Protein AF-A0A957D291-F1 (afdb_monomer)

pLDDT: mean 78.77, std 12.33, range [43.81, 91.25]

Secondary structure (DSSP, 8-state):
-----PPPEEEPTTSPEEE--SSEEEEESSTTSSEE---TTS-SS-EEEE------

Structure (mmCIF, N/CA/C/O backbone):
data_AF-A0A957D291-F1
#
_entry.id   AF-A0A957D291-F1
#
loop_
_atom_site.group_PDB
_atom_site.id
_atom_site.type_symbol
_atom_site.label_atom_id
_atom_site.label_alt_id
_atom_site.label_comp_id
_atom_site.label_asym_id
_atom_site.label_entity_id
_atom_site.label_seq_id
_atom_site.pdbx_PDB_ins_code
_atom_site.Cartn_x
_atom_site.Cartn_y
_atom_site.Cartn_z
_atom_site.occupancy
_atom_site.B_iso_or_equiv
_atom_site.auth_seq_id
_atom_site.auth_comp_id
_atom_site.auth_asym_id
_atom_site.auth_atom_id
_atom_site.pdbx_PDB_model_num
ATOM 1 N N . MET A 1 1 ? -27.879 7.360 -6.332 1.00 43.81 1 MET A N 1
ATOM 2 C CA . MET A 1 1 ? -27.384 6.015 -5.969 1.00 43.81 1 MET A CA 1
ATOM 3 C C . MET A 1 1 ? -26.016 5.816 -6.610 1.00 43.81 1 MET A C 1
ATOM 5 O O . MET A 1 1 ? -25.956 5.291 -7.706 1.00 43.81 1 MET A O 1
ATOM 9 N N . ASN A 1 2 ? -24.933 6.328 -6.020 1.00 47.53 2 ASN A N 1
ATOM 10 C CA . ASN A 1 2 ? -23.572 5.980 -6.455 1.00 47.53 2 ASN A CA 1
ATOM 11 C C . ASN A 1 2 ? -22.564 6.373 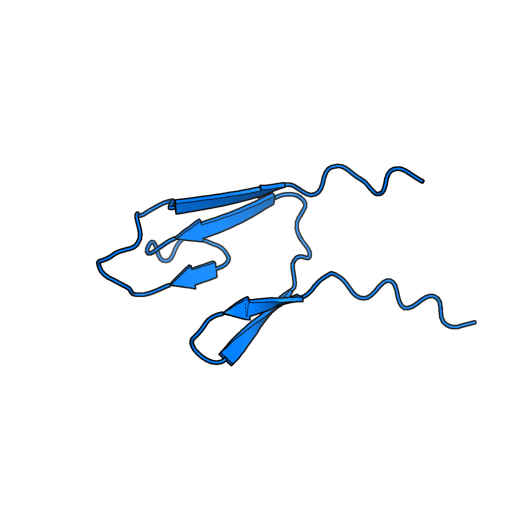-5.367 1.00 47.53 2 ASN A C 1
ATOM 13 O O . ASN A 1 2 ? -21.621 7.118 -5.601 1.00 47.53 2 ASN A O 1
ATOM 17 N N . ASP A 1 3 ? -22.789 5.885 -4.149 1.00 51.38 3 ASP A N 1
ATOM 18 C CA . ASP A 1 3 ? -21.827 6.025 -3.056 1.00 5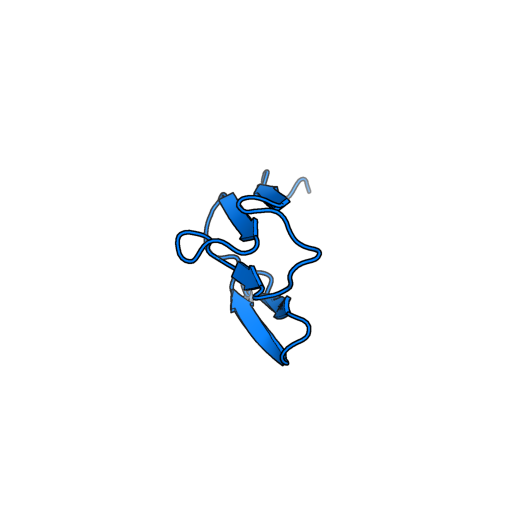1.38 3 ASP A CA 1
ATOM 19 C C . ASP A 1 3 ? -20.755 4.939 -3.225 1.00 51.38 3 ASP A C 1
ATOM 21 O O . ASP A 1 3 ? -20.644 3.993 -2.446 1.00 51.38 3 ASP A O 1
ATOM 25 N N . LYS A 1 4 ? -20.005 5.001 -4.333 1.00 52.75 4 LYS A N 1
ATOM 26 C CA . LYS A 1 4 ? -18.796 4.193 -4.482 1.00 52.75 4 LYS A CA 1
ATOM 27 C C . LYS A 1 4 ? -17.763 4.803 -3.543 1.00 52.75 4 LYS A C 1
ATOM 29 O O . LYS A 1 4 ? -16.898 5.555 -3.979 1.00 52.75 4 LYS A O 1
ATOM 34 N N . ARG A 1 5 ? -17.856 4.476 -2.250 1.00 60.84 5 ARG A N 1
ATOM 35 C CA . ARG A 1 5 ? -16.745 4.559 -1.292 1.00 60.84 5 ARG A CA 1
ATOM 36 C C . ARG A 1 5 ? -15.654 3.604 -1.771 1.00 60.84 5 ARG A C 1
ATOM 38 O O . ARG A 1 5 ? -15.448 2.537 -1.202 1.00 60.84 5 ARG A O 1
ATOM 45 N N . GLN A 1 6 ? -15.026 3.942 -2.894 1.00 63.75 6 GLN A N 1
ATOM 46 C CA . GLN A 1 6 ? -13.934 3.177 -3.450 1.00 63.75 6 GLN A CA 1
ATOM 47 C C . GLN A 1 6 ? -12.808 3.266 -2.419 1.00 63.75 6 GLN A C 1
ATOM 49 O O . GLN A 1 6 ? -12.443 4.380 -2.024 1.00 63.75 6 GLN A O 1
ATOM 54 N N . PRO A 1 7 ? -12.325 2.131 -1.889 1.00 69.94 7 PRO A N 1
ATOM 55 C CA . PRO A 1 7 ? -11.212 2.155 -0.957 1.00 69.94 7 PRO A CA 1
ATOM 56 C C . PRO A 1 7 ? -10.045 2.933 -1.584 1.00 69.94 7 PRO A C 1
ATOM 58 O O . PRO A 1 7 ? -9.796 2.793 -2.789 1.00 69.94 7 PRO A O 1
ATOM 61 N N . PRO A 1 8 ? -9.360 3.788 -0.802 1.00 77.44 8 PRO A N 1
ATOM 62 C CA . PRO A 1 8 ? -8.244 4.553 -1.320 1.00 77.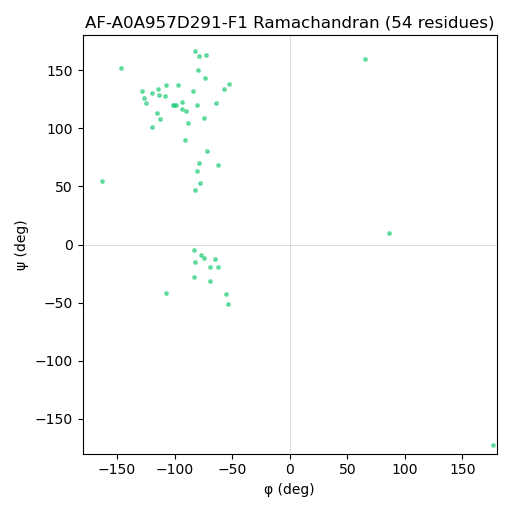44 8 PRO A CA 1
ATOM 63 C C . PRO A 1 8 ? -7.211 3.576 -1.874 1.00 77.44 8 PRO A C 1
ATOM 65 O O . PRO A 1 8 ? -6.922 2.538 -1.280 1.00 77.44 8 PRO A O 1
ATOM 68 N N . THR A 1 9 ? -6.719 3.880 -3.066 1.00 81.88 9 THR A N 1
ATOM 69 C CA . THR A 1 9 ? -5.756 3.038 -3.768 1.00 81.88 9 THR A CA 1
ATOM 70 C C . THR A 1 9 ? -4.413 3.745 -3.746 1.00 81.88 9 THR A C 1
ATOM 72 O O . THR A 1 9 ? -4.329 4.920 -4.098 1.00 81.88 9 THR A O 1
ATOM 75 N N . LEU A 1 10 ? -3.373 3.045 -3.307 1.00 82.44 10 LEU A N 1
ATOM 76 C CA . LEU A 1 10 ? -2.004 3.533 -3.309 1.00 82.44 10 LEU A CA 1
ATOM 77 C C . LEU A 1 10 ? -1.288 2.964 -4.530 1.00 82.44 10 LEU A C 1
ATOM 79 O O . LEU A 1 10 ? -1.198 1.749 -4.684 1.00 82.44 10 LEU A O 1
ATOM 83 N N . THR A 1 11 ? -0.798 3.835 -5.404 1.00 83.12 11 THR A N 1
ATOM 84 C CA . THR A 1 11 ? 0.017 3.424 -6.550 1.00 83.12 11 THR A CA 1
ATOM 85 C C . THR A 1 11 ? 1.481 3.496 -6.156 1.00 83.12 11 THR A C 1
ATOM 87 O O . THR A 1 11 ? 1.961 4.543 -5.724 1.00 83.12 11 THR A O 1
ATOM 90 N N . ASP A 1 12 ? 2.186 2.380 -6.270 1.00 77.75 12 ASP A N 1
ATOM 91 C CA . ASP A 1 12 ? 3.613 2.321 -5.987 1.00 77.75 12 ASP A CA 1
ATOM 92 C C . ASP A 1 12 ? 4.434 2.811 -7.211 1.00 77.75 12 ASP A C 1
ATOM 94 O O . ASP A 1 12 ? 3.898 2.935 -8.317 1.00 77.75 12 ASP A O 1
ATOM 98 N N . PRO A 1 13 ? 5.743 3.096 -7.066 1.00 71.19 13 PRO A N 1
ATOM 99 C CA . PRO A 1 13 ? 6.578 3.575 -8.172 1.00 71.19 13 PRO A CA 1
ATOM 100 C C . PRO A 1 13 ? 6.781 2.567 -9.319 1.00 71.19 13 PRO A C 1
ATOM 102 O O . PRO A 1 13 ? 7.259 2.964 -10.379 1.00 71.19 13 PRO A O 1
ATOM 105 N N . THR A 1 14 ? 6.422 1.290 -9.152 1.00 77.75 14 THR A N 1
ATOM 106 C CA . THR A 1 14 ? 6.366 0.304 -10.249 1.00 77.75 14 THR A CA 1
ATOM 107 C C . THR A 1 14 ? 5.061 0.367 -11.051 1.00 77.75 14 THR A C 1
ATOM 109 O O . THR A 1 14 ? 4.940 -0.304 -12.075 1.00 77.75 14 THR A O 1
ATOM 112 N N . GLY A 1 15 ? 4.105 1.203 -10.630 1.00 81.12 15 GLY A N 1
ATOM 113 C CA . GLY A 1 15 ? 2.812 1.390 -11.288 1.00 81.12 15 GLY A CA 1
ATOM 114 C C . GLY A 1 15 ? 1.736 0.395 -10.846 1.00 81.12 15 GLY A C 1
ATOM 115 O O . GLY A 1 15 ? 0.671 0.337 -11.458 1.00 81.12 15 GLY A O 1
ATOM 116 N N . ARG A 1 16 ? 1.980 -0.390 -9.794 1.00 81.88 16 ARG A N 1
ATOM 117 C CA . ARG A 1 16 ? 1.020 -1.325 -9.213 1.00 81.88 16 ARG A CA 1
ATOM 118 C C . ARG A 1 16 ? 0.103 -0.586 -8.241 1.00 81.88 16 ARG A C 1
ATOM 120 O O . ARG A 1 16 ? 0.521 0.174 -7.370 1.00 81.88 16 ARG A O 1
ATOM 127 N N . SER A 1 17 ? -1.190 -0.824 -8.394 1.00 84.56 17 SER A N 1
ATOM 128 C CA . SER A 1 17 ? -2.219 -0.249 -7.536 1.00 84.56 17 SER A CA 1
ATOM 129 C C . SER A 1 17 ? -2.553 -1.200 -6.388 1.00 84.56 17 SER A C 1
ATOM 131 O O . SER A 1 17 ? -3.056 -2.302 -6.605 1.00 84.56 17 SER A O 1
ATOM 133 N N . HIS A 1 18 ? -2.292 -0.759 -5.162 1.00 83.38 18 HIS A N 1
ATOM 134 C CA . HIS A 1 18 ? -2.603 -1.466 -3.927 1.00 83.38 18 HIS A CA 1
ATOM 135 C C . HIS A 1 18 ? -3.860 -0.870 -3.302 1.00 83.38 18 HIS A C 1
ATOM 137 O O . HIS A 1 18 ? -3.918 0.318 -2.988 1.00 83.38 18 HIS A O 1
ATOM 143 N N . THR A 1 19 ? -4.892 -1.690 -3.133 1.00 81.94 19 THR A N 1
ATOM 144 C CA . THR A 1 19 ? -6.131 -1.238 -2.498 1.00 81.94 19 THR A CA 1
ATOM 145 C C . THR A 1 19 ? -5.951 -1.247 -0.985 1.00 81.94 19 THR A C 1
ATOM 147 O O . THR A 1 19 ? -5.723 -2.305 -0.406 1.00 81.94 19 THR A O 1
ATOM 150 N N . LEU A 1 20 ? -6.099 -0.091 -0.333 1.00 82.81 20 LEU A N 1
ATOM 151 C CA . LEU A 1 20 ? -6.054 0.033 1.126 1.00 82.81 20 LEU A CA 1
ATOM 152 C C . LEU A 1 20 ? -7.404 -0.416 1.713 1.00 82.81 20 LEU A C 1
ATOM 154 O O . LEU A 1 20 ? -8.236 0.398 2.130 1.00 82.81 20 LEU A O 1
ATOM 158 N N . ALA A 1 21 ? -7.658 -1.723 1.634 1.00 72.31 21 ALA A N 1
ATOM 159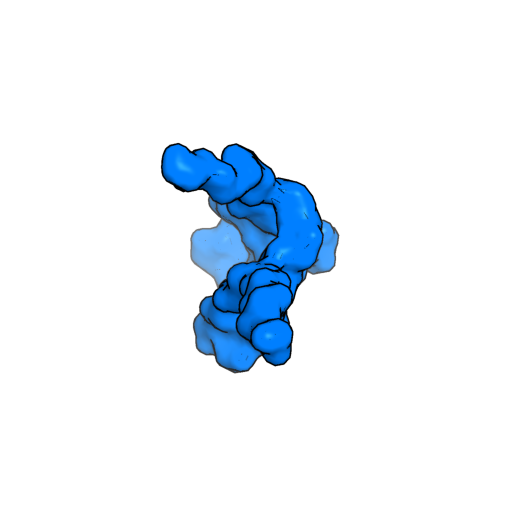 C CA . ALA A 1 21 ? -8.879 -2.355 2.128 1.00 72.31 21 ALA A CA 1
ATOM 160 C C . ALA A 1 21 ? -8.815 -2.654 3.636 1.00 72.31 21 ALA A C 1
ATOM 162 O O . ALA A 1 21 ? -9.856 -2.677 4.290 1.00 72.31 21 ALA A O 1
ATOM 163 N N . GLY A 1 22 ? -7.610 -2.868 4.173 1.00 75.12 22 GLY A N 1
ATOM 164 C CA . GLY A 1 22 ? -7.378 -3.131 5.591 1.00 75.12 22 GLY A CA 1
ATOM 165 C C . GLY A 1 22 ? -7.403 -1.872 6.462 1.00 75.12 22 GLY A C 1
ATOM 166 O O . GLY A 1 22 ? -7.251 -0.748 5.983 1.00 75.12 22 GLY A O 1
ATOM 167 N N . GLU A 1 23 ? -7.574 -2.069 7.769 1.00 82.62 23 GLU A N 1
ATOM 168 C CA . GLU A 1 23 ? -7.438 -1.006 8.778 1.00 82.62 23 GLU A CA 1
ATOM 169 C C . GLU A 1 23 ? -5.986 -0.545 8.929 1.00 82.62 23 GLU A C 1
ATOM 171 O O . GLU A 1 23 ? -5.721 0.625 9.208 1.00 82.62 23 GLU A O 1
ATOM 176 N N . VAL A 1 24 ? -5.054 -1.472 8.712 1.00 86.31 24 VAL A N 1
ATOM 177 C CA . VAL A 1 24 ? -3.615 -1.253 8.742 1.00 86.31 24 VAL A CA 1
ATOM 178 C C . VAL A 1 24 ? -3.022 -1.797 7.449 1.00 86.31 24 VAL A C 1
ATOM 180 O O . VAL A 1 24 ? -3.315 -2.921 7.057 1.00 86.31 24 VAL A O 1
ATOM 183 N N . THR A 1 25 ? -2.181 -1.005 6.795 1.00 88.12 25 THR A N 1
ATOM 184 C CA . THR A 1 25 ? -1.402 -1.410 5.624 1.00 88.12 25 THR A CA 1
ATOM 185 C C . THR A 1 25 ? 0.065 -1.141 5.908 1.00 88.12 25 THR A C 1
ATOM 187 O O . THR A 1 25 ? 0.450 -0.001 6.173 1.00 88.12 25 THR A O 1
ATOM 190 N N . VAL A 1 26 ? 0.894 -2.181 5.844 1.00 90.44 26 VAL A N 1
ATOM 191 C CA . VAL A 1 26 ? 2.341 -2.065 6.058 1.00 90.44 26 VAL A CA 1
ATOM 192 C C . VAL A 1 26 ? 3.061 -1.963 4.715 1.00 90.44 26 VAL A C 1
ATOM 194 O O . VAL A 1 26 ? 2.747 -2.671 3.759 1.00 90.44 26 VAL A O 1
ATOM 197 N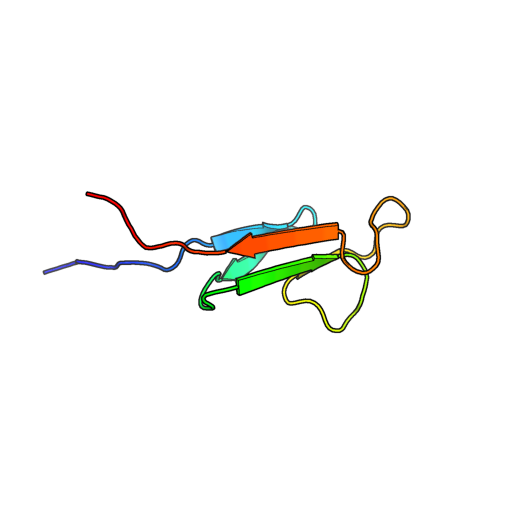 N . ILE A 1 27 ? 4.039 -1.066 4.643 1.00 89.75 27 ILE A N 1
ATOM 198 C CA . ILE A 1 27 ? 4.873 -0.807 3.472 1.00 89.75 27 ILE A CA 1
ATOM 199 C C . ILE A 1 27 ? 6.323 -1.090 3.842 1.00 89.75 27 ILE A C 1
ATOM 201 O O . ILE A 1 27 ? 6.844 -0.559 4.827 1.00 89.75 27 ILE A O 1
ATOM 205 N N . GLY A 1 28 ? 7.018 -1.863 3.017 1.00 90.69 28 GLY A N 1
ATOM 206 C CA . GLY A 1 28 ? 8.444 -2.095 3.209 1.00 90.69 28 GLY A CA 1
ATOM 207 C C . GLY A 1 28 ? 9.029 -3.073 2.205 1.00 90.69 28 GLY A C 1
ATOM 208 O O . GLY A 1 28 ? 8.367 -3.487 1.261 1.00 90.69 28 GLY A O 1
ATOM 209 N N . ARG A 1 29 ? 10.293 -3.459 2.393 1.00 91.25 29 ARG A N 1
ATOM 210 C CA . ARG A 1 29 ? 10.965 -4.403 1.480 1.00 91.25 29 ARG A CA 1
ATOM 211 C C . ARG A 1 29 ? 10.663 -5.874 1.766 1.00 91.25 29 ARG A C 1
ATOM 213 O O . ARG A 1 29 ? 11.057 -6.726 0.975 1.00 91.25 29 ARG A O 1
ATOM 220 N N . ALA A 1 30 ? 10.106 -6.184 2.938 1.00 86.44 30 ALA A N 1
ATOM 221 C CA . ALA A 1 30 ? 9.795 -7.557 3.314 1.00 86.44 30 ALA A CA 1
ATOM 222 C C . ALA A 1 30 ? 8.570 -8.052 2.534 1.00 86.44 30 ALA A C 1
ATOM 224 O O . ALA A 1 30 ? 7.647 -7.283 2.285 1.00 86.44 30 ALA A O 1
ATOM 225 N N . VAL A 1 31 ? 8.583 -9.328 2.143 1.00 86.19 31 VAL A N 1
ATOM 226 C CA . VAL A 1 31 ? 7.502 -9.957 1.361 1.00 86.19 31 VAL A CA 1
ATOM 227 C C . VAL A 1 31 ? 6.212 -10.137 2.167 1.00 86.19 31 VAL A C 1
ATOM 229 O O . VAL A 1 31 ? 5.144 -10.296 1.593 1.00 86.19 31 VAL A O 1
ATOM 232 N N . GLU A 1 32 ? 6.318 -10.096 3.494 1.00 86.31 32 GLU A N 1
ATOM 233 C CA . GLU A 1 32 ? 5.196 -10.167 4.434 1.00 86.31 32 GLU A CA 1
ATOM 234 C C . GLU A 1 32 ? 4.372 -8.870 4.511 1.00 86.31 32 GLU A C 1
ATOM 236 O O . GLU A 1 32 ? 3.288 -8.873 5.084 1.00 86.31 32 GLU A O 1
ATOM 241 N N . ASN A 1 33 ? 4.862 -7.771 3.930 1.00 87.56 33 ASN A N 1
ATOM 242 C CA . ASN A 1 33 ? 4.143 -6.501 3.919 1.00 87.56 33 ASN A CA 1
ATOM 243 C C . ASN A 1 33 ? 3.061 -6.471 2.834 1.00 87.56 33 ASN A C 1
ATOM 245 O O . ASN A 1 33 ? 3.254 -7.002 1.741 1.00 87.56 33 ASN A O 1
ATOM 249 N N . ASP A 1 34 ? 1.985 -5.721 3.081 1.00 85.88 34 ASP A N 1
ATOM 250 C CA . ASP A 1 34 ? 0.942 -5.431 2.086 1.00 85.88 34 ASP A CA 1
ATOM 251 C C . ASP A 1 34 ? 1.500 -4.792 0.805 1.00 85.88 34 ASP A C 1
ATOM 253 O O . ASP A 1 34 ? 1.092 -5.119 -0.315 1.00 85.88 34 ASP A O 1
ATOM 257 N N . ILE A 1 35 ? 2.432 -3.849 0.968 1.00 85.56 35 ILE A N 1
ATOM 258 C CA . ILE A 1 35 ? 3.072 -3.143 -0.142 1.00 85.56 35 ILE A CA 1
ATOM 259 C C . ILE A 1 35 ? 4.570 -3.413 -0.090 1.00 85.56 35 ILE A C 1
ATOM 261 O O . ILE A 1 35 ? 5.316 -2.817 0.694 1.00 85.56 35 ILE A O 1
ATOM 265 N N . VAL A 1 36 ? 5.000 -4.329 -0.955 1.00 87.69 36 VAL A N 1
ATOM 266 C CA . VAL A 1 36 ? 6.394 -4.755 -1.058 1.00 87.69 36 VAL A CA 1
ATOM 267 C C . VAL A 1 36 ? 7.125 -3.882 -2.066 1.00 87.69 36 VAL A C 1
ATOM 269 O O . VAL A 1 36 ? 6.864 -3.948 -3.265 1.00 87.69 36 VAL A O 1
ATOM 272 N N . VAL A 1 37 ? 8.096 -3.104 -1.595 1.00 85.75 37 VAL A N 1
ATOM 273 C CA . VAL A 1 37 ? 8.958 -2.297 -2.463 1.00 85.75 37 VAL A CA 1
ATOM 274 C C . VAL A 1 37 ? 10.380 -2.845 -2.408 1.00 85.75 37 VAL A C 1
ATOM 276 O O . VAL A 1 37 ? 11.100 -2.678 -1.422 1.00 85.75 37 VAL A O 1
ATOM 279 N N . THR A 1 38 ? 10.815 -3.491 -3.492 1.00 82.56 38 THR A N 1
ATOM 280 C CA . THR A 1 38 ? 12.115 -4.177 -3.605 1.00 82.56 38 THR A CA 1
ATOM 281 C C . THR A 1 38 ? 13.276 -3.204 -3.844 1.00 82.56 38 THR A C 1
ATOM 283 O O . THR A 1 38 ? 14.047 -3.336 -4.792 1.00 82.56 38 THR A O 1
ATOM 286 N N . SER A 1 39 ? 13.406 -2.193 -2.988 1.00 82.31 39 SER A N 1
ATOM 287 C CA . SER A 1 39 ? 14.464 -1.183 -3.053 1.00 82.31 39 SER A CA 1
ATOM 288 C C . SER A 1 39 ? 15.390 -1.281 -1.844 1.00 82.31 39 SER A C 1
ATOM 290 O O . SER A 1 39 ? 14.937 -1.314 -0.704 1.00 82.31 39 SER A O 1
ATOM 292 N N . LYS A 1 40 ? 16.714 -1.243 -2.064 1.00 84.25 40 LYS A N 1
ATOM 293 C CA . LYS A 1 40 ? 17.712 -1.268 -0.970 1.00 84.25 40 LYS A CA 1
ATOM 294 C C . LYS A 1 40 ? 17.624 -0.069 -0.016 1.00 84.25 40 LYS A C 1
ATOM 296 O O . LYS A 1 40 ? 18.133 -0.153 1.094 1.00 84.25 40 LYS A O 1
ATOM 301 N N . ARG A 1 41 ? 16.993 1.026 -0.449 1.00 86.50 41 ARG A N 1
ATOM 302 C CA . ARG A 1 41 ? 16.765 2.239 0.354 1.00 86.50 41 ARG A CA 1
ATOM 303 C C . ARG A 1 41 ? 15.624 2.097 1.369 1.00 86.50 41 ARG A C 1
ATOM 305 O O . ARG A 1 41 ? 15.454 2.983 2.195 1.00 86.50 41 ARG A O 1
ATOM 312 N N . ILE A 1 42 ? 14.852 1.014 1.298 1.00 86.94 42 ILE A N 1
ATOM 313 C CA . ILE A 1 42 ? 13.650 0.805 2.107 1.00 86.94 42 ILE A CA 1
ATOM 314 C C . ILE A 1 42 ? 13.923 -0.259 3.177 1.00 86.94 42 ILE A C 1
ATOM 316 O O . ILE A 1 42 ? 14.572 -1.278 2.923 1.00 86.94 42 ILE A O 1
ATOM 320 N N . SER A 1 43 ? 13.441 -0.003 4.392 1.00 87.12 43 SER A N 1
ATOM 321 C CA . SER A 1 43 ? 13.543 -0.914 5.541 1.00 87.12 43 SER A CA 1
ATOM 322 C C . SER A 1 43 ? 12.606 -2.116 5.394 1.00 87.12 43 SER A C 1
ATOM 324 O O . SER A 1 43 ? 11.696 -2.097 4.565 1.00 87.12 43 SER A O 1
ATOM 326 N N . ARG A 1 44 ? 12.828 -3.189 6.176 1.00 87.62 44 ARG A N 1
ATOM 327 C CA . ARG A 1 44 ? 11.929 -4.365 6.178 1.00 87.62 44 ARG A CA 1
ATOM 328 C C . ARG A 1 44 ? 10.491 -3.945 6.435 1.00 87.62 44 ARG A C 1
ATOM 330 O O . ARG A 1 44 ? 9.659 -4.228 5.590 1.00 87.62 44 ARG A O 1
ATOM 337 N N . GLU A 1 45 ? 10.278 -3.169 7.483 1.00 89.19 45 GLU A N 1
ATOM 338 C CA . GLU A 1 45 ? 9.054 -2.429 7.765 1.00 89.19 45 GLU A CA 1
ATOM 339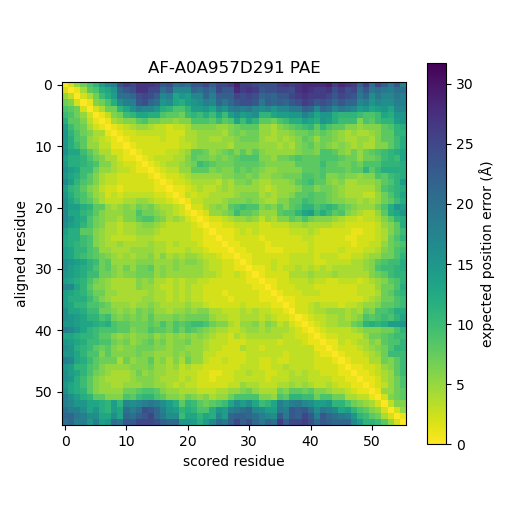 C C . GLU A 1 45 ? 9.440 -0.952 7.708 1.00 89.19 45 GLU A C 1
ATOM 341 O O . GLU A 1 45 ? 10.300 -0.501 8.466 1.00 89.19 45 GLU A O 1
ATOM 346 N N . HIS A 1 46 ? 8.932 -0.219 6.724 1.00 90.81 46 HIS A N 1
ATOM 347 C CA . HIS A 1 46 ? 9.356 1.159 6.480 1.00 90.81 46 HIS A CA 1
ATOM 348 C C . HIS A 1 46 ? 8.290 2.169 6.885 1.00 90.81 46 HIS A C 1
ATOM 350 O O . HIS A 1 46 ? 8.615 3.194 7.477 1.00 90.81 46 HIS A O 1
ATOM 356 N N . ALA A 1 47 ? 7.029 1.877 6.581 1.00 88.06 47 ALA A N 1
ATOM 357 C CA . ALA A 1 47 ? 5.905 2.717 6.955 1.00 88.06 47 ALA A CA 1
ATOM 358 C C . ALA A 1 47 ? 4.669 1.863 7.231 1.00 88.06 47 ALA A C 1
ATOM 360 O O . ALA A 1 47 ? 4.495 0.797 6.646 1.00 88.06 47 ALA A O 1
ATOM 361 N N . GLN A 1 48 ? 3.793 2.366 8.093 1.00 89.81 48 GLN A N 1
ATOM 362 C CA . GLN A 1 48 ? 2.497 1.771 8.378 1.00 89.81 48 GLN A CA 1
ATOM 363 C C . GLN A 1 48 ? 1.422 2.839 8.189 1.00 89.81 48 GLN A C 1
ATOM 365 O O . GLN A 1 48 ? 1.500 3.924 8.764 1.00 89.81 48 GLN A O 1
ATOM 370 N N . ILE A 1 49 ? 0.422 2.531 7.371 1.00 86.25 49 ILE A N 1
ATOM 371 C CA . ILE A 1 49 ? -0.754 3.365 7.160 1.00 86.25 49 ILE A CA 1
ATOM 372 C C . ILE A 1 49 ? -1.877 2.778 8.000 1.00 86.25 49 ILE A C 1
ATOM 374 O O . ILE A 1 49 ? -2.268 1.635 7.788 1.00 86.25 49 ILE A O 1
ATOM 378 N N . THR A 1 50 ? -2.408 3.569 8.927 1.00 86.38 50 THR A N 1
ATOM 379 C CA . THR A 1 50 ? -3.562 3.184 9.743 1.00 86.38 50 THR A CA 1
ATOM 380 C C . THR A 1 50 ? -4.746 4.065 9.385 1.00 86.38 50 THR A C 1
ATOM 382 O O . THR A 1 50 ? -4.651 5.295 9.387 1.00 86.38 50 THR A O 1
ATOM 385 N N . ARG A 1 51 ? -5.886 3.447 9.092 1.00 78.00 51 ARG A N 1
ATOM 386 C CA . ARG A 1 51 ? -7.105 4.144 8.693 1.00 78.00 51 ARG A CA 1
ATOM 387 C C . ARG A 1 51 ? -7.966 4.459 9.923 1.00 78.00 51 ARG A C 1
ATOM 389 O O . ARG A 1 51 ? -8.832 3.678 10.295 1.00 78.00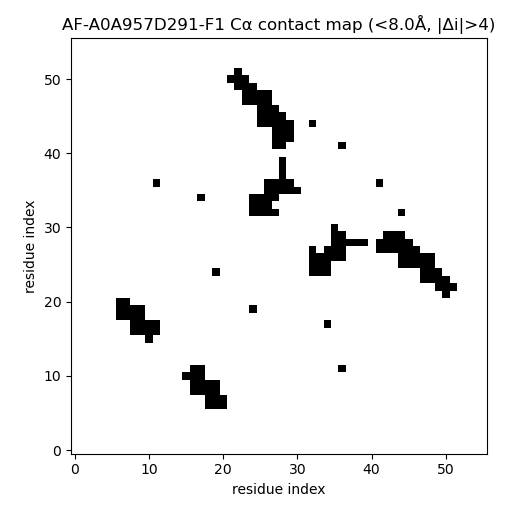 51 ARG A O 1
ATOM 396 N N . GLN A 1 52 ? -7.763 5.624 10.543 1.00 77.94 52 GLN A N 1
ATOM 397 C CA . GLN A 1 52 ? -8.465 6.030 11.780 1.00 77.94 52 GLN A CA 1
ATOM 398 C C . GLN A 1 52 ? -9.873 6.629 11.584 1.00 77.94 52 GLN A C 1
ATOM 400 O O . GLN A 1 52 ? -10.225 7.641 12.188 1.00 77.94 52 GLN A O 1
ATOM 405 N N . GLY A 1 53 ? -10.709 5.990 10.765 1.00 68.12 53 GLY A N 1
ATOM 406 C CA . GLY A 1 53 ? -12.056 6.491 10.477 1.00 68.12 53 GLY A CA 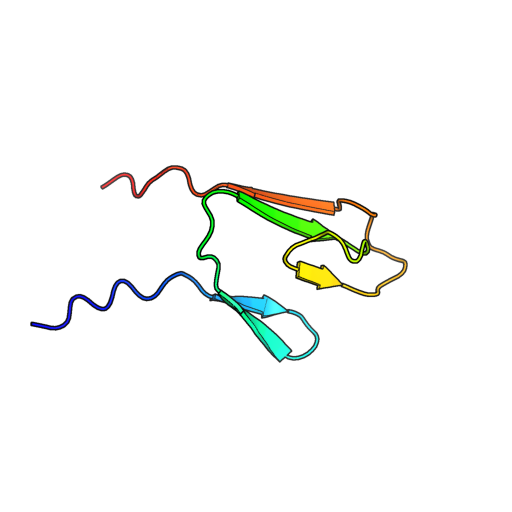1
ATOM 407 C C . GLY A 1 53 ? -12.058 7.827 9.716 1.00 68.12 53 GLY A C 1
ATOM 408 O O . GLY A 1 53 ? -11.075 8.561 9.657 1.00 68.12 53 GLY A O 1
ATOM 409 N N . TRP A 1 54 ? -13.171 8.131 9.055 1.00 60.75 54 TRP A N 1
ATOM 410 C CA . TRP A 1 54 ? -13.354 9.423 8.397 1.00 60.75 54 TRP A CA 1
ATOM 411 C C . TRP A 1 54 ? -13.946 10.376 9.431 1.00 60.75 54 TRP A C 1
ATOM 413 O O . TRP A 1 54 ? -15.120 10.237 9.774 1.00 60.75 54 TRP A O 1
ATOM 423 N N . ARG A 1 55 ? -13.149 11.296 9.985 1.00 51.03 55 ARG A N 1
ATOM 424 C CA . ARG A 1 55 ? -13.724 12.353 10.823 1.00 51.03 55 ARG A CA 1
ATOM 425 C C . ARG A 1 55 ? -14.413 13.354 9.894 1.00 51.03 55 ARG A C 1
ATOM 427 O O . ARG A 1 55 ? -13.736 13.998 9.097 1.00 51.03 55 ARG A O 1
ATOM 434 N N . VAL A 1 56 ? -15.746 13.356 9.942 1.00 52.25 56 VAL A N 1
ATOM 435 C CA . VAL A 1 56 ? -16.633 14.306 9.248 1.00 52.25 56 VAL A CA 1
ATOM 436 C C . VAL A 1 56 ? -16.490 15.716 9.802 1.00 52.25 56 VAL A C 1
ATOM 438 O O . VAL A 1 56 ? -16.195 15.840 11.015 1.00 52.25 56 VAL A O 1
#

Solvent-accessible surface area (backbone atoms only — not comparable to full-atom values): 3675 Å² total; pe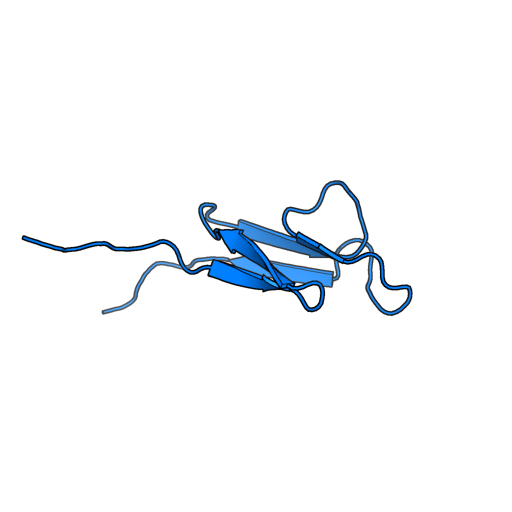r-residue (Å²): 144,79,86,73,80,66,60,61,63,50,70,46,100,88,70,52,75,43,70,55,76,59,60,61,45,39,31,14,40,31,84,88,31,80,42,61,44,95,43,93,92,45,40,60,78,59,48,74,50,68,64,84,70,85,85,127

Foldseek 3Di:
DDPCPQADWDQDPVRDTQGPPDQKFWDFCAPPGSHHDVDPVTHNTRDMDGCPDDDD

Nearest PDB structures (foldseek):
  2ff4-assembly1_A  TM=9.079E-01  e=4.235E-03  Mycobacterium tuberculosis H37Rv
  3hx1-assembly1_A  TM=8.064E-01  e=1.088E-02  Synechocystis sp. PCC 6803
  8p5x-assembly1_G  TM=8.463E-01  e=1.743E-02  Corynebacterium glutamicum ATCC 13032
  6i2r-assembly1_D  TM=8.572E-01  e=1.230E-01  Mycolicibacterium smegmatis MC2 155
  3mdb-assembly2_B  TM=7.837E-01  e=1.005E-01  Homo sapiens

Sequence (56 aa):
MNDKRQPPTLTDPTGRSHTLAGEVTVIGRAVENDIVVTSKRISREHAQITRQGWRV

Radius of gyration: 13.1 Å; Cα contacts (8 Å, |Δi|>4): 82; chains: 1; bounding box: 45×24×23 Å

Mean predicted aligned error: 7.44 Å